Protein AF-U3TFG9-F1 (afdb_monomer)

pLDDT: mean 70.19, std 14.09, range [29.47, 88.44]

Solvent-accessible surface area (backbone atoms only — not comparable to full-atom values): 8708 Å² total; per-residue (Å²): 138,80,91,77,79,84,70,54,86,86,55,64,80,71,51,74,65,60,46,50,48,53,51,51,52,52,53,49,38,46,50,52,24,39,50,23,47,56,48,21,74,74,65,71,40,66,66,34,46,54,50,24,51,52,35,48,52,48,55,54,57,74,47,74,67,66,82,43,55,68,63,17,54,59,31,50,40,82,86,64,88,60,43,57,66,52,55,56,72,49,38,58,68,46,48,43,51,40,51,54,27,16,51,36,9,63,78,67,46,75,46,37,45,64,68,59,50,50,49,49,35,64,75,59,54,36,69,49,67,63,88,80,45,56,42,45,43,40,16,46,29,51,55,50,52,56,50,53,27,54,57,48,52,64,77,72,108

Foldseek 3Di:
DDPPPDPCPPPHDQPPVSVVVVLVVLLVLLLLLLVLLVVCVVVVDVVSLVSNLVSLVVNVVVLVPPVPPVLLVLQQDDADPPLSVLVVVCHSVNSSLQLSQLSCVSVVHHAGDQVSLQSSCVSRVGPDRLVPDRRNSSSSNSSVSVNSSSVVVVVVD

Nearest PDB structures (foldseek):
  6zmq-assembly1_A  TM=3.442E-01  e=4.142E+00  Thermus thermophilus HB27
  7jrq-assembly1_A  TM=2.427E-01  e=6.740E+00  Escherichia coli

Structure (mmCIF, N/CA/C/O backbone):
data_AF-U3TFG9-F1
#
_entry.id   AF-U3TFG9-F1
#
loop_
_atom_site.group_PDB
_atom_site.id
_atom_site.type_symbol
_atom_site.label_atom_id
_atom_site.label_alt_id
_atom_site.label_comp_id
_atom_site.label_asym_id
_atom_site.label_entity_id
_atom_site.label_seq_id
_atom_site.pdbx_PDB_ins_code
_atom_site.Cartn_x
_atom_site.Cartn_y
_atom_site.Cartn_z
_atom_site.occupancy
_atom_site.B_iso_or_equiv
_atom_site.auth_seq_id
_atom_site.auth_comp_id
_atom_site.auth_asym_id
_atom_site.auth_atom_id
_atom_site.pdbx_PDB_model_num
ATOM 1 N N . MET A 1 1 ? 19.044 2.522 -31.956 1.00 33.03 1 MET A N 1
ATOM 2 C CA . MET A 1 1 ? 18.349 3.691 -31.377 1.00 33.03 1 MET A CA 1
ATOM 3 C C . MET A 1 1 ? 18.163 3.399 -29.900 1.00 33.03 1 MET 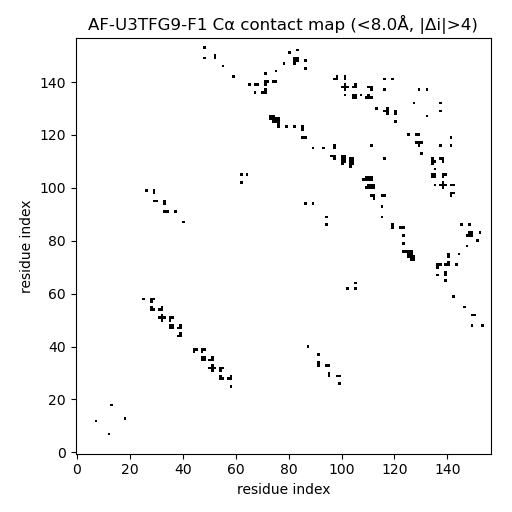A C 1
ATOM 5 O O . MET A 1 1 ? 17.340 2.559 -29.570 1.00 33.03 1 MET A O 1
ATOM 9 N N . SER A 1 2 ? 19.028 3.956 -29.050 1.00 33.81 2 SER A N 1
ATOM 10 C CA . SER A 1 2 ? 19.062 3.699 -27.607 1.00 33.81 2 SER A CA 1
ATOM 11 C C . SER A 1 2 ? 18.073 4.605 -26.874 1.00 33.81 2 SER A C 1
ATOM 13 O O . SER A 1 2 ? 17.983 5.806 -27.123 1.00 33.81 2 SER A O 1
ATOM 15 N N . PHE A 1 3 ? 17.308 3.982 -25.988 1.00 29.47 3 PHE A N 1
ATOM 16 C CA . PHE A 1 3 ? 16.157 4.511 -25.259 1.00 29.47 3 PHE A CA 1
ATOM 17 C C . PHE A 1 3 ? 16.573 5.334 -24.020 1.00 29.47 3 PHE A C 1
ATOM 19 O O . PHE A 1 3 ? 15.906 5.297 -22.996 1.00 29.47 3 PHE A O 1
ATOM 26 N N . GLU A 1 4 ? 17.688 6.066 -24.090 1.00 34.72 4 GLU A N 1
ATOM 27 C CA . GLU A 1 4 ? 18.181 6.912 -22.985 1.00 34.72 4 GLU A CA 1
ATOM 28 C C . GLU A 1 4 ? 17.577 8.328 -23.004 1.00 34.72 4 GLU A C 1
ATOM 30 O O . GLU A 1 4 ? 17.859 9.145 -22.138 1.00 34.72 4 GLU A O 1
ATOM 35 N N . ARG A 1 5 ? 16.735 8.664 -23.990 1.00 34.47 5 ARG A N 1
ATOM 36 C CA . ARG A 1 5 ? 16.532 10.068 -24.383 1.00 34.47 5 ARG A CA 1
ATOM 37 C C . ARG A 1 5 ? 15.180 10.705 -24.055 1.00 34.47 5 ARG A C 1
ATOM 39 O O . ARG A 1 5 ? 14.829 11.689 -24.700 1.00 34.47 5 ARG A O 1
ATOM 46 N N . THR A 1 6 ? 14.394 10.198 -23.105 1.00 40.00 6 THR A N 1
ATOM 47 C CA . THR A 1 6 ? 13.043 10.773 -22.873 1.00 40.00 6 THR A CA 1
ATOM 48 C C . THR A 1 6 ? 12.689 11.069 -21.414 1.00 40.00 6 THR A C 1
ATOM 50 O O . THR A 1 6 ? 11.548 11.412 -21.128 1.00 40.00 6 THR A O 1
ATOM 53 N N . VAL A 1 7 ? 13.658 11.031 -20.493 1.00 33.75 7 VAL A N 1
ATOM 54 C CA . VAL A 1 7 ? 13.478 11.548 -19.114 1.00 33.75 7 VAL A CA 1
ATOM 55 C C . VAL A 1 7 ? 14.514 12.626 -18.743 1.00 33.75 7 VAL A C 1
ATOM 57 O O . VAL A 1 7 ? 14.359 13.300 -17.738 1.00 33.75 7 VAL A O 1
ATOM 60 N N . ASP A 1 8 ? 15.494 12.904 -19.608 1.00 35.62 8 ASP A N 1
ATOM 61 C CA . ASP A 1 8 ? 16.559 13.896 -19.361 1.00 35.62 8 ASP A CA 1
ATOM 62 C C . ASP A 1 8 ? 16.168 15.368 -19.619 1.00 35.62 8 ASP A C 1
ATOM 64 O O . ASP A 1 8 ? 16.974 16.274 -19.417 1.00 35.62 8 ASP A O 1
ATOM 68 N N . SER A 1 9 ? 14.963 15.660 -20.126 1.00 38.56 9 SER A N 1
ATOM 69 C CA . SER A 1 9 ? 14.700 16.964 -20.764 1.00 38.56 9 SER A CA 1
ATOM 70 C C . SER A 1 9 ? 13.930 17.998 -19.935 1.00 38.56 9 SER A C 1
ATOM 72 O O . SER A 1 9 ? 13.493 18.996 -20.509 1.00 38.56 9 SER A O 1
ATOM 74 N N . ARG A 1 10 ? 13.715 17.808 -18.625 1.00 42.34 10 ARG A N 1
ATOM 75 C CA . ARG A 1 10 ? 13.116 18.868 -17.772 1.00 42.34 10 ARG A CA 1
ATOM 76 C C . ARG A 1 10 ? 13.788 19.070 -16.420 1.00 42.34 10 ARG A C 1
ATOM 78 O O . ARG A 1 10 ? 13.756 20.178 -15.900 1.00 42.34 10 ARG A O 1
ATOM 85 N N . VAL A 1 11 ? 14.444 18.043 -15.906 1.00 42.12 11 VAL A N 1
ATOM 86 C CA . VAL A 1 11 ? 15.326 18.078 -14.742 1.00 42.12 11 VAL A CA 1
ATOM 87 C C . VAL A 1 11 ? 16.464 17.155 -15.161 1.00 42.12 11 VAL A C 1
ATOM 89 O O . VAL A 1 11 ? 16.175 16.050 -15.610 1.00 42.12 11 VAL A O 1
ATOM 92 N N . GLY A 1 12 ? 17.716 17.617 -15.175 1.00 40.44 12 GLY A N 1
ATOM 93 C CA . GLY A 1 12 ? 18.841 16.760 -15.578 1.00 40.44 12 GLY A CA 1
ATOM 94 C C . GLY A 1 12 ? 18.892 15.468 -14.747 1.00 40.44 12 GLY A C 1
ATOM 95 O O . GLY A 1 12 ? 18.188 15.378 -13.738 1.00 40.44 12 GLY A O 1
ATOM 96 N N . PRO A 1 13 ? 19.713 14.474 -15.127 1.00 49.16 13 PRO A N 1
ATOM 97 C CA . PRO A 1 13 ? 19.817 13.239 -14.363 1.00 49.16 13 PRO A CA 1
ATOM 98 C C . PRO A 1 13 ? 20.175 13.602 -12.922 1.00 49.16 13 PRO A C 1
ATOM 100 O O . PRO A 1 13 ? 21.250 14.146 -12.669 1.00 49.16 13 PRO A O 1
ATOM 103 N N . LEU A 1 14 ? 19.236 13.363 -11.999 1.00 55.28 14 LEU A N 1
ATOM 104 C CA . LEU A 1 14 ? 19.457 13.579 -10.574 1.00 55.28 14 LEU A CA 1
ATOM 105 C C . LEU A 1 14 ? 20.719 12.807 -10.211 1.00 55.28 14 LEU A C 1
ATOM 107 O O . LEU A 1 14 ? 20.793 11.594 -10.462 1.00 55.28 14 LEU A O 1
ATOM 111 N N . ASP A 1 15 ? 21.717 13.519 -9.692 1.00 63.56 15 ASP A N 1
ATOM 112 C CA . ASP A 1 15 ? 22.952 12.883 -9.271 1.00 63.56 15 ASP A CA 1
ATOM 113 C C . ASP A 1 15 ? 22.654 11.834 -8.189 1.00 63.56 15 ASP A C 1
ATOM 115 O O . ASP A 1 15 ? 21.622 11.858 -7.509 1.00 63.56 15 ASP A O 1
ATOM 119 N N . SER A 1 16 ? 23.544 10.853 -8.064 1.00 57.75 16 SER A N 1
ATOM 120 C CA . SER A 1 16 ? 23.336 9.722 -7.159 1.00 57.75 16 SER A CA 1
ATOM 121 C C . SER A 1 16 ? 23.136 10.153 -5.702 1.00 57.75 16 SER A C 1
ATOM 123 O O . SER A 1 16 ? 22.495 9.427 -4.950 1.00 57.75 16 SER A O 1
ATOM 125 N N . ALA A 1 17 ? 23.657 11.320 -5.302 1.00 64.69 17 ALA A N 1
ATOM 126 C CA . ALA A 1 17 ? 23.500 11.849 -3.952 1.00 64.69 17 ALA A CA 1
ATOM 127 C C . ALA A 1 17 ? 22.088 12.405 -3.732 1.00 64.69 17 ALA A C 1
ATOM 129 O O . ALA A 1 17 ? 21.441 12.060 -2.751 1.00 64.69 17 ALA A O 1
ATOM 130 N N . THR A 1 18 ? 21.577 13.185 -4.681 1.00 64.12 18 THR A N 1
ATOM 131 C CA . THR A 1 18 ? 20.212 13.717 -4.668 1.00 64.12 18 THR A CA 1
ATOM 132 C C . THR A 1 18 ? 19.196 12.581 -4.701 1.00 64.12 18 THR A C 1
ATOM 134 O O . THR A 1 18 ? 18.228 12.596 -3.951 1.00 64.12 18 THR A O 1
ATOM 137 N N . ARG A 1 19 ? 19.453 11.538 -5.500 1.00 61.34 19 ARG A N 1
ATOM 138 C CA . ARG A 1 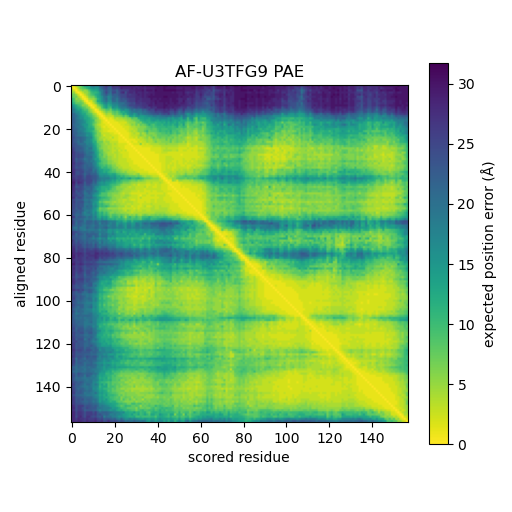19 ? 18.605 10.340 -5.532 1.00 61.34 19 ARG A CA 1
ATOM 139 C C . ARG A 1 19 ? 18.623 9.571 -4.213 1.00 61.34 19 ARG A C 1
ATOM 141 O O . ARG A 1 19 ? 17.575 9.136 -3.763 1.00 61.34 19 ARG A O 1
ATOM 148 N N . ALA A 1 20 ? 19.790 9.422 -3.588 1.00 60.81 20 ALA A N 1
ATOM 149 C CA . ALA A 1 20 ? 19.900 8.749 -2.296 1.00 60.81 20 ALA A CA 1
ATOM 150 C C . ALA A 1 20 ? 19.175 9.514 -1.179 1.00 60.81 20 ALA A C 1
ATOM 152 O O . ALA A 1 20 ? 18.561 8.886 -0.322 1.00 60.81 20 ALA A O 1
ATOM 153 N N . VAL A 1 21 ? 19.220 10.850 -1.204 1.00 69.06 21 VAL A N 1
ATOM 154 C CA . VAL A 1 21 ? 18.468 11.695 -0.265 1.00 69.06 21 VAL A CA 1
ATOM 155 C C . VAL A 1 21 ? 16.966 11.528 -0.487 1.00 69.06 21 VAL A C 1
ATOM 157 O O . VAL A 1 21 ? 16.268 11.179 0.454 1.00 69.06 21 VAL A O 1
ATOM 160 N N . LEU A 1 22 ? 16.489 11.651 -1.729 1.00 63.59 22 LEU A N 1
ATOM 161 C CA . LEU A 1 22 ? 15.070 11.462 -2.056 1.00 63.59 22 LEU A CA 1
ATOM 162 C C . LEU A 1 22 ? 14.567 10.061 -1.677 1.00 63.59 22 LEU A C 1
ATOM 164 O O . LEU A 1 22 ? 13.495 9.923 -1.102 1.00 63.59 22 LEU A O 1
ATOM 168 N N . PHE A 1 23 ? 15.367 9.024 -1.927 1.00 66.00 23 PHE A N 1
ATOM 169 C CA . PHE A 1 23 ? 15.028 7.655 -1.543 1.00 66.00 23 PHE A CA 1
ATOM 170 C C . PHE A 1 23 ? 15.006 7.467 -0.018 1.00 66.00 23 PHE A C 1
ATOM 172 O O . PHE A 1 23 ? 14.128 6.797 0.519 1.00 66.00 23 PHE A O 1
ATOM 179 N N . SER A 1 24 ? 15.945 8.085 0.703 1.00 71.25 24 SER A N 1
ATOM 180 C CA . SER A 1 24 ? 15.959 8.085 2.170 1.00 71.25 24 SER A CA 1
ATOM 181 C C . SER A 1 24 ? 14.737 8.800 2.753 1.00 71.25 24 SER A C 1
ATOM 183 O O . SER A 1 24 ? 14.167 8.336 3.744 1.00 71.25 24 SER A O 1
ATOM 185 N N . ASP A 1 25 ? 14.327 9.909 2.144 1.00 75.12 25 ASP A N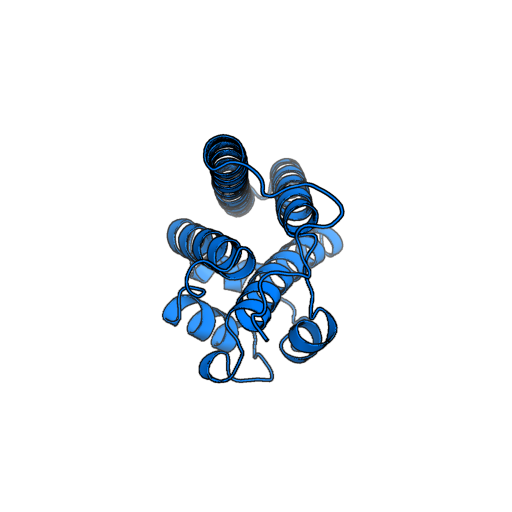 1
ATOM 186 C CA . ASP A 1 25 ? 13.142 10.664 2.548 1.00 75.12 25 ASP A CA 1
ATOM 187 C C . ASP A 1 25 ? 11.867 9.846 2.275 1.00 75.12 25 ASP A C 1
ATOM 189 O O . ASP A 1 25 ? 11.026 9.703 3.162 1.00 75.12 25 ASP A O 1
ATOM 193 N N . LEU A 1 26 ? 11.777 9.182 1.116 1.00 71.06 26 LEU A N 1
ATOM 194 C CA . LEU A 1 26 ? 10.681 8.266 0.776 1.00 71.06 26 LEU A CA 1
ATOM 195 C C . LEU A 1 26 ? 10.571 7.087 1.751 1.00 71.06 26 LEU A C 1
ATOM 197 O O . LEU A 1 26 ? 9.477 6.772 2.218 1.00 71.06 26 LEU A O 1
ATOM 201 N N . LEU A 1 27 ? 11.691 6.445 2.098 1.00 75.50 27 LEU A N 1
ATOM 202 C CA . LEU A 1 27 ? 11.699 5.366 3.091 1.00 75.50 27 LEU A CA 1
ATOM 203 C C . LEU A 1 27 ? 11.286 5.860 4.481 1.00 75.50 27 LEU A C 1
ATOM 205 O O . LEU A 1 27 ? 10.605 5.139 5.210 1.00 75.50 27 LEU A O 1
ATOM 209 N N . SER A 1 28 ? 11.652 7.093 4.832 1.00 80.00 28 SER A N 1
ATOM 210 C CA . SER A 1 28 ? 11.212 7.714 6.082 1.00 80.00 28 SER A CA 1
ATOM 211 C C . SER A 1 28 ? 9.695 7.924 6.087 1.00 80.00 28 SER A C 1
ATOM 213 O O . SER A 1 28 ? 9.044 7.589 7.075 1.00 80.00 28 SER A O 1
ATOM 215 N N . SER A 1 29 ? 9.107 8.373 4.975 1.00 80.62 29 SER A N 1
ATOM 216 C CA . SER A 1 29 ? 7.648 8.474 4.831 1.00 80.62 29 SER A CA 1
ATOM 217 C C . SER A 1 29 ? 6.944 7.117 4.876 1.00 80.62 29 SER A C 1
ATOM 219 O O . SER A 1 29 ? 5.885 7.009 5.490 1.00 80.62 29 SER A O 1
ATOM 221 N N . VAL A 1 30 ? 7.533 6.051 4.318 1.00 83.56 30 VAL A N 1
ATOM 222 C CA . VAL A 1 30 ? 7.006 4.680 4.486 1.00 83.56 30 VAL A CA 1
ATOM 223 C C . VAL A 1 30 ? 6.971 4.286 5.962 1.00 83.56 30 VAL A C 1
ATOM 225 O O . VAL A 1 30 ? 5.967 3.747 6.429 1.00 83.56 30 VAL A O 1
ATOM 228 N N . ASP A 1 31 ? 8.034 4.570 6.711 1.00 82.56 31 ASP A N 1
ATOM 229 C CA . ASP A 1 31 ? 8.112 4.229 8.132 1.00 82.56 31 ASP A CA 1
ATOM 230 C C . ASP A 1 31 ? 7.093 5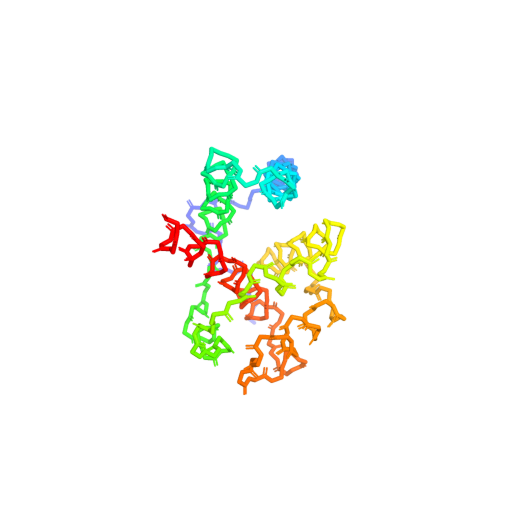.016 8.968 1.00 82.56 31 ASP A C 1
ATOM 232 O O . ASP A 1 31 ? 6.410 4.434 9.817 1.00 82.56 31 ASP A O 1
ATOM 236 N N . ILE A 1 32 ? 6.937 6.317 8.700 1.00 82.75 32 ILE A N 1
ATOM 237 C CA . ILE A 1 32 ? 5.938 7.165 9.367 1.00 82.75 32 ILE A CA 1
ATOM 238 C C . ILE A 1 32 ? 4.526 6.693 9.019 1.00 82.75 32 ILE A C 1
ATOM 240 O O . ILE A 1 32 ? 3.680 6.589 9.915 1.00 82.75 32 ILE A O 1
ATOM 244 N N . PHE A 1 33 ? 4.275 6.354 7.753 1.00 83.81 33 PHE A N 1
ATOM 245 C CA . PHE A 1 33 ? 3.006 5.791 7.313 1.00 83.81 33 PHE A CA 1
ATOM 246 C C . PHE A 1 33 ? 2.689 4.510 8.084 1.00 83.81 33 PHE A C 1
ATOM 248 O O . PHE A 1 33 ? 1.706 4.468 8.819 1.00 83.81 33 PHE A O 1
ATOM 255 N N . VAL A 1 34 ? 3.548 3.491 8.001 1.00 83.12 34 VAL A N 1
ATOM 256 C CA . VAL A 1 34 ? 3.335 2.188 8.653 1.00 83.12 34 VAL A CA 1
ATOM 257 C C . VAL A 1 34 ? 3.131 2.342 10.161 1.00 83.12 34 VAL A C 1
ATOM 259 O O . VAL A 1 34 ? 2.230 1.714 10.725 1.00 83.12 34 VAL A O 1
ATOM 262 N N . ALA A 1 35 ? 3.915 3.199 10.820 1.00 82.62 35 ALA A N 1
ATOM 263 C CA . ALA A 1 35 ? 3.762 3.478 12.244 1.00 82.62 35 ALA A CA 1
ATOM 264 C C . ALA A 1 35 ? 2.403 4.119 12.567 1.00 82.62 35 ALA A C 1
ATOM 266 O O . ALA A 1 35 ? 1.729 3.690 13.504 1.00 82.62 35 ALA A O 1
ATOM 267 N N . SER A 1 36 ? 1.975 5.103 11.772 1.00 79.00 36 SER A N 1
ATOM 268 C CA . SER A 1 36 ? 0.701 5.810 11.955 1.00 79.00 36 SER A CA 1
ATOM 269 C C . SER A 1 36 ? -0.493 4.886 11.730 1.00 79.00 36 SER A C 1
ATOM 271 O O . SER A 1 36 ? -1.421 4.868 12.539 1.00 79.00 36 SER A O 1
ATOM 273 N N . VAL A 1 37 ? -0.429 4.040 10.697 1.00 75.75 37 VAL A N 1
ATOM 274 C CA . VAL A 1 37 ? -1.412 2.982 10.440 1.00 75.75 37 VAL A CA 1
ATOM 275 C C . VAL A 1 37 ? -1.505 2.049 11.635 1.00 75.75 37 VAL A C 1
ATOM 277 O O . VAL A 1 37 ? -2.573 1.915 12.224 1.00 75.75 37 VAL A O 1
ATOM 280 N N . THR A 1 38 ? -0.381 1.461 12.039 1.00 78.75 38 THR A N 1
ATOM 281 C CA . THR A 1 38 ? -0.328 0.489 13.138 1.00 78.75 38 THR A CA 1
ATOM 282 C C . THR A 1 38 ? -0.868 1.085 14.433 1.00 78.75 38 THR A C 1
ATOM 284 O O . THR A 1 38 ? -1.635 0.443 15.146 1.00 78.75 38 THR A O 1
ATOM 287 N N . ALA A 1 39 ? -0.510 2.333 14.731 1.00 77.94 39 ALA A N 1
ATOM 288 C CA . ALA A 1 39 ? -1.000 3.023 15.910 1.00 77.94 39 ALA A CA 1
ATOM 289 C C . ALA A 1 39 ? -2.512 3.299 15.815 1.00 77.94 39 ALA A C 1
ATOM 291 O O . ALA A 1 39 ? -3.230 3.001 16.768 1.00 77.94 39 ALA A O 1
ATOM 292 N N . SER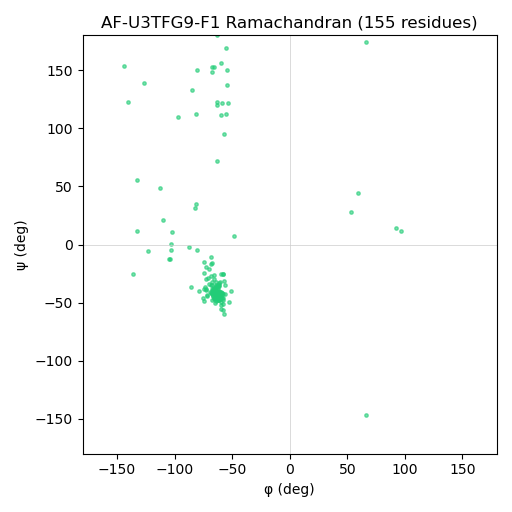 A 1 40 ? -3.013 3.768 14.664 1.00 73.56 40 SER A N 1
ATOM 293 C CA . SER A 1 40 ? -4.452 3.999 14.446 1.00 73.56 40 SER A CA 1
ATOM 294 C C . SER A 1 40 ? -5.284 2.713 14.538 1.00 73.56 40 SER A C 1
ATOM 296 O O . SER A 1 40 ? -6.369 2.738 15.111 1.00 73.56 40 SER A O 1
ATOM 298 N N . MET A 1 41 ? -4.751 1.570 14.088 1.00 69.31 41 MET A N 1
ATOM 299 C CA . MET A 1 41 ? -5.403 0.260 14.221 1.00 69.31 41 MET A CA 1
ATOM 300 C C . MET A 1 41 ? -5.627 -0.132 15.683 1.00 69.31 41 MET A C 1
ATOM 302 O O . MET A 1 41 ? -6.599 -0.811 16.008 1.00 69.31 41 MET A O 1
ATOM 306 N N . VAL A 1 42 ? -4.694 0.247 16.559 1.00 76.12 42 VAL A N 1
ATOM 307 C CA . VAL A 1 42 ? -4.713 -0.120 17.978 1.00 76.12 42 VAL A CA 1
ATOM 308 C C . VAL A 1 42 ? -5.553 0.860 18.795 1.00 76.12 42 VAL A C 1
ATOM 310 O O . VAL A 1 42 ? -6.207 0.444 19.751 1.00 76.12 42 VAL A O 1
ATOM 313 N N . SER A 1 43 ? -5.528 2.150 18.453 1.00 74.62 43 SER A N 1
ATOM 314 C CA . SER A 1 43 ? -6.158 3.209 19.250 1.00 74.62 43 SER A CA 1
ATOM 315 C C . SER A 1 43 ? -7.475 3.749 18.690 1.00 74.62 43 SER A C 1
ATOM 317 O O . SER A 1 43 ? -8.157 4.476 19.411 1.00 74.62 43 SER A O 1
ATOM 319 N N . SER A 1 44 ? -7.826 3.438 17.437 1.00 68.25 44 SER A N 1
ATOM 320 C CA . SER A 1 44 ? -8.918 4.084 16.687 1.00 68.25 44 SER A CA 1
ATOM 321 C C . SER A 1 44 ? -8.811 5.621 16.650 1.00 68.25 44 SER A C 1
ATOM 323 O O . SER A 1 44 ? -9.822 6.312 16.566 1.00 68.25 44 SER A O 1
ATOM 325 N N . ASP A 1 45 ? -7.596 6.178 16.743 1.00 73.31 45 ASP A N 1
ATOM 326 C CA . ASP A 1 45 ? -7.374 7.631 16.754 1.00 73.31 45 ASP A CA 1
ATOM 327 C C . ASP A 1 45 ? -7.379 8.213 15.329 1.00 73.31 45 ASP A C 1
ATOM 329 O O . ASP A 1 45 ? -6.457 7.996 14.535 1.00 73.31 45 ASP A O 1
ATOM 333 N N . GLU A 1 46 ? -8.401 9.013 15.028 1.00 69.69 46 GLU A N 1
ATOM 334 C CA . GLU A 1 46 ? -8.579 9.722 13.754 1.00 69.69 46 GLU A CA 1
ATOM 335 C C . GLU A 1 46 ? -7.412 10.663 13.408 1.00 69.69 46 GLU A C 1
ATOM 337 O O . GLU A 1 46 ? -7.141 10.921 12.233 1.00 69.69 46 GLU A O 1
ATOM 342 N N . ARG A 1 47 ? -6.662 11.166 14.400 1.00 77.12 47 ARG A N 1
ATOM 343 C CA . ARG A 1 47 ? -5.488 12.016 14.142 1.00 77.12 47 ARG A CA 1
ATOM 344 C C . ARG A 1 47 ? -4.357 11.219 13.513 1.00 77.12 47 ARG A C 1
ATOM 346 O O . ARG A 1 47 ? -3.702 11.710 12.599 1.00 77.12 47 ARG A O 1
ATOM 353 N N . LEU A 1 48 ? -4.140 9.993 13.984 1.00 75.50 48 LEU A N 1
ATOM 354 C CA . LEU A 1 48 ? -3.138 9.089 13.418 1.00 75.50 48 LEU A CA 1
ATOM 355 C C . LEU A 1 48 ? -3.541 8.632 12.016 1.00 75.50 48 LEU A C 1
ATOM 357 O O . LEU A 1 48 ? -2.685 8.527 11.140 1.00 75.50 48 LEU A O 1
ATOM 361 N N . LEU A 1 49 ? -4.843 8.460 11.778 1.00 70.62 49 LEU A N 1
ATOM 362 C CA . LEU A 1 49 ? -5.376 8.222 10.440 1.00 70.62 49 LEU A CA 1
ATOM 363 C C . LEU A 1 49 ? -5.089 9.407 9.500 1.00 70.62 49 LEU A C 1
ATOM 365 O O . LEU A 1 49 ? -4.612 9.202 8.388 1.00 70.62 49 LEU A O 1
ATOM 369 N N . SER A 1 50 ? -5.288 10.646 9.958 1.00 72.62 50 SER A N 1
ATOM 370 C CA . SER A 1 50 ? -4.962 11.850 9.179 1.00 72.62 50 SER A CA 1
ATOM 371 C C . SER A 1 50 ? -3.468 11.976 8.858 1.00 72.62 50 SER A C 1
ATOM 373 O O . SER A 1 50 ? -3.123 12.417 7.760 1.00 72.62 50 SER A O 1
ATOM 375 N N . VAL A 1 51 ? -2.579 11.597 9.783 1.00 80.56 51 VAL A N 1
ATOM 376 C CA . VAL A 1 51 ? -1.127 11.563 9.526 1.00 80.56 51 VAL A CA 1
ATOM 377 C C . VAL A 1 51 ? -0.805 10.499 8.478 1.00 80.56 51 VAL A C 1
ATOM 379 O O . VAL A 1 51 ? -0.113 10.797 7.509 1.00 80.56 51 VAL A O 1
ATOM 382 N N . ALA A 1 52 ? -1.370 9.293 8.608 1.00 75.88 52 ALA A N 1
ATOM 383 C CA . ALA A 1 52 ? -1.181 8.225 7.628 1.00 75.88 52 ALA A CA 1
ATOM 384 C C . ALA A 1 52 ? -1.646 8.643 6.221 1.00 75.88 52 ALA A C 1
ATOM 386 O O . ALA A 1 52 ? -0.951 8.389 5.243 1.00 75.88 52 ALA A O 1
ATOM 387 N N . LEU A 1 53 ? -2.781 9.334 6.099 1.00 71.12 53 LEU A N 1
ATOM 388 C CA . LEU A 1 53 ? -3.241 9.865 4.811 1.00 71.12 53 LEU A CA 1
ATOM 389 C C . LEU A 1 53 ? -2.274 10.886 4.221 1.00 71.12 53 LEU A C 1
ATOM 391 O O . LEU A 1 53 ? -1.999 10.829 3.032 1.00 71.12 53 LEU A O 1
ATOM 395 N N . THR A 1 54 ? -1.755 11.793 5.047 1.00 79.25 54 THR A N 1
ATOM 396 C CA . THR A 1 54 ? -0.835 12.840 4.585 1.00 79.25 54 THR A CA 1
ATOM 397 C C . THR A 1 54 ? 0.457 12.228 4.049 1.00 79.25 54 THR A C 1
ATOM 399 O O . THR A 1 54 ? 0.916 12.600 2.973 1.00 79.25 54 THR A O 1
ATOM 402 N N . GLU A 1 55 ? 1.014 11.239 4.753 1.00 82.12 55 GLU A N 1
ATOM 403 C CA . GLU A 1 55 ? 2.194 10.513 4.272 1.00 82.12 55 GLU A CA 1
ATOM 404 C C . GLU A 1 55 ? 1.890 9.709 3.010 1.00 82.12 55 GLU A C 1
ATOM 406 O O . GLU A 1 55 ? 2.704 9.654 2.096 1.00 82.12 55 GLU A O 1
ATOM 411 N N . LEU A 1 56 ? 0.704 9.111 2.911 1.00 75.38 56 LEU A N 1
ATOM 412 C CA . LEU A 1 56 ? 0.303 8.369 1.721 1.00 75.38 56 LEU A CA 1
ATOM 413 C C . LEU A 1 56 ? 0.114 9.281 0.508 1.00 75.38 56 LEU A C 1
ATOM 415 O O . LEU A 1 56 ? 0.546 8.938 -0.587 1.00 75.38 56 LEU A O 1
ATOM 419 N N . GLU A 1 57 ? -0.493 10.451 0.693 1.00 72.88 57 GLU A N 1
ATOM 420 C CA . GLU A 1 57 ? -0.590 11.490 -0.331 1.00 72.88 57 GLU A CA 1
ATOM 421 C C . GLU A 1 57 ? 0.794 11.979 -0.756 1.00 72.88 57 GLU A C 1
ATOM 423 O O . GLU A 1 57 ? 1.035 12.142 -1.951 1.00 72.88 57 GLU A O 1
ATOM 428 N N . TYR A 1 58 ? 1.718 12.151 0.193 1.00 78.00 58 TYR A N 1
ATOM 429 C CA . TYR A 1 58 ? 3.107 12.490 -0.097 1.00 78.00 58 TYR A CA 1
ATOM 430 C C . TYR A 1 58 ? 3.804 11.388 -0.912 1.00 78.00 58 TYR A C 1
ATOM 432 O O . TYR A 1 58 ? 4.374 11.675 -1.963 1.00 78.00 58 TYR A O 1
ATOM 440 N N . LEU A 1 59 ? 3.669 10.118 -0.515 1.00 74.12 59 LEU A N 1
ATOM 441 C CA . LEU A 1 59 ? 4.201 8.965 -1.254 1.00 74.12 59 LEU A CA 1
ATOM 442 C C . LEU A 1 59 ? 3.615 8.874 -2.675 1.00 74.12 59 LEU A C 1
ATOM 444 O O . LEU A 1 59 ? 4.340 8.611 -3.635 1.00 74.12 59 LEU A O 1
ATOM 448 N N . LEU A 1 60 ? 2.314 9.123 -2.845 1.00 70.56 60 LEU A N 1
ATOM 449 C CA . LEU A 1 60 ? 1.653 9.150 -4.157 1.00 70.56 60 LEU A CA 1
ATOM 450 C C . LEU A 1 60 ? 2.068 10.365 -5.005 1.00 70.56 60 LEU A C 1
ATOM 452 O O . LEU A 1 60 ? 2.155 10.269 -6.230 1.00 70.56 60 LEU A O 1
ATOM 456 N N . GLY A 1 61 ? 2.317 11.507 -4.363 1.00 69.19 61 GLY A N 1
ATOM 457 C CA . GLY A 1 61 ? 2.739 12.756 -4.992 1.00 69.19 61 GLY A CA 1
ATOM 458 C C . GLY A 1 61 ? 4.200 12.748 -5.440 1.00 69.19 61 GLY A C 1
ATOM 459 O O . GLY A 1 61 ? 4.508 13.235 -6.522 1.00 69.19 61 GLY A O 1
ATOM 460 N N . GLU A 1 62 ? 5.106 12.146 -4.675 1.00 67.38 62 GLU A N 1
ATOM 461 C CA . GLU A 1 62 ? 6.497 11.944 -5.105 1.00 67.38 62 GLU A CA 1
ATOM 462 C C . GLU A 1 62 ? 6.592 10.848 -6.177 1.00 67.38 62 GLU A C 1
ATOM 464 O O . GLU A 1 62 ? 7.388 10.932 -7.114 1.00 67.38 62 GLU A O 1
ATOM 469 N N . THR A 1 63 ? 5.680 9.872 -6.151 1.00 64.88 63 THR A N 1
ATOM 470 C CA . THR A 1 63 ? 5.536 8.876 -7.222 1.00 64.88 63 THR A CA 1
ATOM 471 C C . THR A 1 63 ? 4.707 9.381 -8.411 1.00 64.88 63 THR A C 1
ATOM 473 O O . THR A 1 63 ? 4.105 8.563 -9.106 1.00 64.88 63 THR A O 1
ATOM 476 N N . VAL A 1 64 ? 4.745 10.698 -8.718 1.00 51.22 64 VAL A N 1
ATOM 477 C CA . VAL A 1 64 ? 4.065 11.477 -9.805 1.00 51.22 64 VAL A CA 1
ATOM 478 C C . VAL A 1 64 ? 4.163 10.891 -11.236 1.00 51.22 64 VAL A C 1
ATOM 480 O O . VAL A 1 64 ? 3.721 11.450 -12.242 1.00 51.22 64 VAL A O 1
ATOM 483 N N . HIS A 1 65 ? 4.696 9.690 -11.358 1.00 52.94 65 HIS A N 1
ATOM 484 C CA . HIS A 1 65 ? 4.682 8.811 -12.504 1.00 52.94 65 HIS A CA 1
ATOM 485 C C . HIS A 1 65 ? 3.849 7.541 -12.268 1.00 52.94 65 HIS A C 1
ATOM 487 O O . HIS A 1 65 ? 4.294 6.462 -12.665 1.00 52.94 65 HIS A O 1
ATOM 493 N N . LEU A 1 66 ? 2.612 7.646 -11.761 1.00 52.78 66 LEU A N 1
ATOM 494 C CA . LEU A 1 66 ? 1.573 6.655 -12.085 1.00 52.78 66 LEU A CA 1
ATOM 495 C C . LEU A 1 66 ? 1.309 6.742 -13.605 1.00 52.78 66 LEU A C 1
ATOM 497 O O . LEU A 1 66 ? 0.337 7.322 -14.079 1.00 52.78 66 LEU A O 1
ATOM 501 N N . ARG A 1 67 ? 2.263 6.259 -14.408 1.00 52.16 67 ARG A N 1
ATOM 502 C CA . ARG A 1 67 ? 2.263 6.354 -15.875 1.00 52.16 67 ARG A CA 1
ATOM 503 C C . ARG A 1 67 ? 1.165 5.505 -16.499 1.00 52.16 67 ARG A C 1
ATOM 505 O O . ARG A 1 67 ? 0.839 5.735 -17.657 1.00 52.16 67 ARG A O 1
ATOM 512 N N . ASP A 1 68 ? 0.606 4.569 -15.737 1.00 62.28 68 ASP A N 1
ATOM 513 C CA . ASP A 1 68 ? -0.484 3.707 -16.167 1.00 62.28 68 ASP A CA 1
ATOM 514 C C . ASP A 1 68 ? -1.602 3.631 -15.117 1.00 62.28 68 ASP A C 1
ATOM 516 O O . ASP A 1 68 ? -1.984 2.559 -14.654 1.00 62.28 68 ASP A O 1
ATOM 520 N N . ILE A 1 69 ? -2.138 4.795 -14.723 1.00 58.91 69 ILE A N 1
ATOM 521 C CA . ILE A 1 69 ? -3.331 4.867 -13.860 1.00 58.91 69 ILE A CA 1
ATOM 522 C C . ILE A 1 69 ? -4.455 4.001 -14.438 1.00 58.91 69 ILE A C 1
ATOM 524 O O . ILE A 1 69 ? -5.135 3.311 -13.690 1.00 58.91 69 ILE A O 1
ATOM 528 N N . GLU A 1 70 ? -4.650 3.999 -15.757 1.00 57.22 70 GLU A N 1
ATOM 529 C CA . GLU A 1 70 ? -5.710 3.212 -16.387 1.00 57.22 70 GLU A CA 1
ATOM 530 C C . GLU A 1 70 ? -5.474 1.701 -16.238 1.00 57.22 70 GLU A C 1
ATOM 532 O O . GLU A 1 70 ? -6.389 0.979 -15.838 1.00 57.22 70 GLU A O 1
ATOM 537 N N . GLY A 1 71 ? -4.257 1.218 -16.501 1.00 58.81 71 GLY A N 1
ATOM 538 C CA . GLY A 1 71 ? -3.859 -0.166 -16.263 1.00 58.81 71 GLY A CA 1
ATOM 539 C C . GLY A 1 71 ? -4.027 -0.563 -14.803 1.00 58.81 71 GLY A C 1
ATOM 540 O O . GLY A 1 71 ? -4.653 -1.580 -14.520 1.00 58.81 71 GLY A O 1
ATOM 541 N N . SER A 1 72 ? -3.588 0.271 -13.861 1.00 63.19 72 SER A N 1
ATOM 542 C CA . SER A 1 72 ? -3.741 -0.004 -12.430 1.00 63.19 72 SER A CA 1
ATOM 543 C C . SER A 1 72 ? -5.194 0.029 -11.959 1.00 63.19 72 SER A C 1
ATOM 545 O O . SER A 1 72 ? -5.600 -0.832 -11.185 1.00 63.19 72 SER A O 1
ATOM 547 N N . LEU A 1 73 ? -6.026 0.940 -12.466 1.00 62.59 73 LEU A N 1
ATOM 548 C CA . LEU A 1 73 ? -7.464 0.956 -12.174 1.00 62.59 73 LEU A CA 1
ATOM 549 C C . LEU A 1 73 ? -8.190 -0.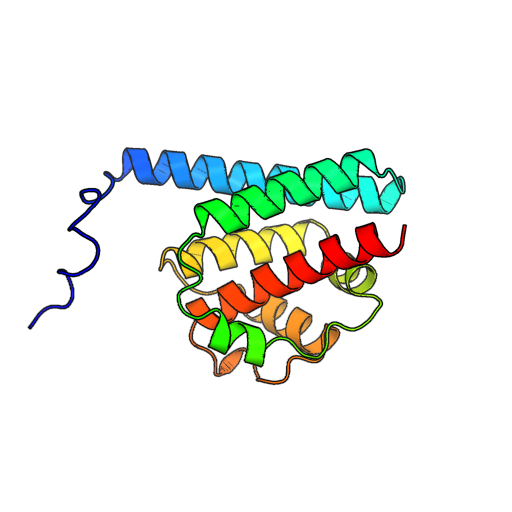274 -12.740 1.00 62.59 73 LEU A C 1
ATOM 551 O O . LEU A 1 73 ? -9.215 -0.671 -12.195 1.00 62.59 73 LEU A O 1
ATOM 555 N N . ARG A 1 74 ? -7.676 -0.905 -13.806 1.00 61.19 74 ARG A N 1
ATOM 556 C CA . ARG A 1 74 ? -8.198 -2.197 -14.292 1.00 61.19 74 ARG A CA 1
ATOM 557 C C . ARG A 1 74 ? -7.852 -3.353 -13.353 1.00 61.19 74 ARG A C 1
ATOM 559 O O . ARG A 1 74 ? -8.609 -4.323 -13.310 1.00 61.19 74 ARG A O 1
ATOM 566 N N . VAL A 1 75 ? -6.736 -3.254 -12.624 1.00 65.75 75 VAL A N 1
ATOM 567 C CA . VAL A 1 75 ? -6.316 -4.231 -11.605 1.00 65.75 75 VAL A CA 1
ATOM 568 C C . VAL A 1 75 ? -7.208 -4.134 -10.370 1.00 65.75 75 VAL A C 1
ATOM 570 O O . VAL A 1 75 ? -7.663 -5.162 -9.857 1.00 65.75 75 VAL A O 1
ATOM 573 N N . LEU A 1 76 ? -7.501 -2.904 -9.935 1.00 66.12 76 LEU A N 1
ATOM 574 C CA . LEU A 1 76 ? -8.409 -2.643 -8.823 1.00 66.12 76 LEU A CA 1
ATOM 575 C C . LEU A 1 76 ? -9.821 -3.142 -9.178 1.00 66.12 76 LEU A C 1
ATOM 577 O O . LEU A 1 76 ? -10.442 -2.719 -10.156 1.00 66.12 76 LEU A O 1
ATOM 581 N N . GLY A 1 77 ? -10.339 -4.079 -8.380 1.00 55.41 77 GLY A N 1
ATOM 582 C CA . GLY A 1 77 ? -11.758 -4.437 -8.401 1.00 55.41 77 GLY A CA 1
ATOM 583 C C . GLY A 1 77 ? -12.646 -3.256 -7.982 1.00 55.41 77 GLY A C 1
ATOM 584 O O . GLY A 1 77 ? -12.154 -2.181 -7.644 1.00 55.41 77 GLY A O 1
ATOM 585 N N . GLU A 1 78 ? -13.972 -3.437 -7.957 1.00 53.03 78 GLU A N 1
ATOM 586 C CA . GLU A 1 78 ? -14.827 -2.455 -7.270 1.00 53.03 78 GLU A CA 1
ATOM 587 C C . GLU A 1 78 ? -14.382 -2.398 -5.803 1.00 53.03 78 GLU A C 1
ATOM 589 O O . GLU A 1 78 ? -14.322 -3.441 -5.154 1.00 53.03 78 GLU A O 1
ATOM 594 N N . ALA A 1 79 ? -13.990 -1.219 -5.308 1.00 48.75 79 ALA A N 1
ATOM 595 C CA . ALA A 1 79 ? -13.374 -1.047 -3.994 1.00 48.75 79 ALA A CA 1
ATOM 596 C C . ALA A 1 79 ? -14.280 -1.601 -2.876 1.00 48.75 79 ALA A C 1
ATOM 598 O O . ALA A 1 79 ? -15.198 -0.931 -2.389 1.00 48.75 79 ALA A O 1
ATOM 599 N N . GLY A 1 80 ? -14.034 -2.854 -2.486 1.00 49.38 80 GLY A N 1
ATOM 600 C CA . GLY A 1 80 ? -14.835 -3.600 -1.522 1.00 49.38 80 GLY A CA 1
ATOM 601 C C . GLY A 1 80 ? -14.736 -3.016 -0.108 1.00 49.38 80 GLY A C 1
ATOM 602 O O . GLY A 1 80 ? -13.798 -2.285 0.204 1.00 49.38 80 GLY A O 1
ATOM 603 N N . PRO A 1 81 ? -15.751 -3.174 0.755 1.00 49.66 81 PRO A N 1
ATOM 604 C CA . PRO A 1 81 ? -15.632 -2.854 2.180 1.00 49.66 81 PRO A CA 1
ATOM 605 C C . PRO A 1 81 ? -14.656 -3.821 2.878 1.00 49.66 81 PRO A C 1
ATOM 607 O O . PRO A 1 81 ? -14.552 -4.972 2.468 1.00 49.66 81 PRO A O 1
ATOM 610 N N . GLY A 1 82 ? -13.948 -3.360 3.918 1.00 55.81 82 GLY A N 1
ATOM 611 C CA . GLY A 1 82 ? -13.032 -4.198 4.715 1.00 55.81 82 GLY A CA 1
ATOM 612 C C . GLY A 1 82 ? -11.546 -4.132 4.335 1.00 55.81 82 GLY A C 1
ATOM 613 O O . GLY A 1 82 ? -10.757 -4.933 4.828 1.00 55.81 82 GLY A O 1
ATOM 614 N N . ILE A 1 83 ? -11.133 -3.173 3.499 1.00 55.09 83 ILE A N 1
ATOM 615 C CA . ILE A 1 83 ? -9.737 -3.064 3.037 1.00 55.09 83 ILE A CA 1
ATOM 616 C C . ILE A 1 83 ? -8.751 -2.862 4.201 1.00 55.09 83 ILE A C 1
ATOM 618 O O . ILE A 1 83 ? -7.639 -3.379 4.181 1.00 55.09 83 ILE A O 1
ATOM 622 N N . TYR A 1 84 ? -9.169 -2.187 5.268 1.00 60.12 84 TYR A N 1
ATOM 623 C CA . TYR A 1 84 ? -8.335 -1.994 6.450 1.00 60.12 84 TYR A CA 1
ATOM 624 C C . TYR A 1 84 ? -8.047 -3.306 7.202 1.00 60.12 84 TYR A C 1
ATOM 626 O O . TYR A 1 84 ? -6.919 -3.555 7.611 1.00 60.12 84 TYR A O 1
ATOM 634 N N . GLN A 1 85 ? -9.031 -4.210 7.297 1.00 63.06 85 GLN A N 1
ATOM 635 C CA . GLN A 1 85 ? -8.855 -5.557 7.868 1.00 63.06 85 GLN A CA 1
ATOM 636 C C . GLN A 1 85 ? -7.961 -6.440 6.983 1.00 63.06 85 GLN A C 1
ATOM 638 O O . GLN A 1 85 ? -7.279 -7.340 7.469 1.00 63.06 85 GLN A O 1
ATOM 643 N N . ILE A 1 86 ? -7.941 -6.150 5.682 1.00 63.62 86 ILE A N 1
ATOM 644 C CA . ILE A 1 86 ? -7.086 -6.799 4.691 1.00 63.62 86 ILE A CA 1
ATOM 645 C C . ILE A 1 86 ? -5.638 -6.314 4.830 1.00 63.62 86 ILE A C 1
ATOM 647 O O . ILE A 1 86 ? -4.743 -7.144 4.962 1.00 63.62 86 ILE A O 1
ATOM 651 N N . LEU A 1 87 ? -5.388 -5.003 4.906 1.00 67.31 87 LEU A N 1
ATOM 652 C CA . LEU A 1 87 ? -4.043 -4.471 5.168 1.00 67.31 87 LEU A CA 1
ATOM 653 C C . LEU A 1 87 ? -3.526 -4.871 6.556 1.00 67.31 87 LEU A C 1
ATOM 655 O O . LEU A 1 87 ? -2.353 -5.206 6.699 1.00 67.31 87 LEU A O 1
ATOM 659 N N . ALA A 1 88 ? -4.410 -4.936 7.553 1.00 67.88 88 ALA A N 1
ATOM 660 C CA . ALA A 1 88 ? -4.100 -5.441 8.886 1.00 67.88 88 ALA A CA 1
ATOM 661 C C . ALA A 1 88 ? -3.528 -6.868 8.868 1.00 67.88 88 ALA A C 1
ATOM 663 O O . ALA A 1 88 ? -2.659 -7.186 9.678 1.00 67.88 88 ALA A O 1
ATOM 664 N N . SER A 1 89 ? -3.984 -7.721 7.941 1.00 75.19 89 SER A N 1
ATOM 665 C CA . SER A 1 89 ? -3.501 -9.104 7.824 1.00 75.19 89 SER A CA 1
ATOM 666 C C . SER A 1 89 ? -2.065 -9.226 7.304 1.00 75.19 89 SER A C 1
ATOM 668 O O . SER A 1 89 ? -1.412 -10.225 7.595 1.00 75.19 89 SER A O 1
ATOM 670 N N . LEU A 1 90 ? -1.547 -8.203 6.612 1.00 77.19 90 LEU A N 1
ATOM 671 C CA . LEU A 1 90 ? -0.134 -8.137 6.217 1.00 77.19 90 LEU A CA 1
ATOM 672 C C . LEU A 1 90 ? 0.778 -7.795 7.405 1.00 77.19 90 LEU A C 1
ATOM 674 O O . LEU A 1 90 ? 1.963 -8.127 7.401 1.00 77.19 90 LEU A O 1
ATOM 678 N N . GLY A 1 91 ? 0.226 -7.134 8.424 1.00 78.31 91 GLY A N 1
ATOM 679 C CA . GLY A 1 91 ? 0.981 -6.591 9.544 1.00 78.31 91 GLY A CA 1
ATOM 680 C C . GLY A 1 91 ? 1.923 -5.441 9.147 1.00 78.31 91 GLY A C 1
ATOM 681 O O . GLY A 1 91 ? 2.072 -5.123 7.964 1.00 78.31 91 GLY A O 1
ATOM 682 N N . PRO A 1 92 ? 2.576 -4.800 10.132 1.00 80.19 92 PRO A N 1
ATOM 683 C CA . PRO A 1 92 ? 3.410 -3.619 9.898 1.00 80.19 92 PRO A CA 1
ATOM 684 C C . PRO A 1 92 ? 4.606 -3.915 8.984 1.00 80.19 92 PRO A C 1
ATOM 686 O O . PRO A 1 92 ? 4.823 -3.218 7.997 1.00 80.19 92 PRO A O 1
ATOM 689 N N . GLU A 1 93 ? 5.337 -4.995 9.255 1.00 83.31 93 GLU A N 1
ATOM 690 C CA . GLU A 1 93 ? 6.488 -5.420 8.456 1.00 83.31 93 GLU A CA 1
ATOM 691 C C . GLU A 1 93 ? 6.099 -5.811 7.028 1.00 83.31 93 GLU A C 1
ATOM 693 O O . GLU A 1 93 ? 6.780 -5.407 6.088 1.00 83.31 93 GLU A O 1
ATOM 698 N N . GLY A 1 94 ? 4.988 -6.532 6.842 1.00 84.44 94 GLY A N 1
ATOM 699 C CA . GLY A 1 94 ? 4.494 -6.871 5.507 1.00 84.44 94 GLY A CA 1
ATOM 700 C C . GLY A 1 94 ? 4.102 -5.623 4.719 1.00 84.44 94 GLY A C 1
ATOM 701 O O . GLY A 1 94 ? 4.487 -5.478 3.560 1.00 84.44 94 GLY A O 1
ATOM 702 N N . LEU A 1 95 ? 3.412 -4.675 5.360 1.00 82.38 95 LEU A N 1
ATOM 703 C CA . LEU A 1 95 ? 3.055 -3.395 4.748 1.00 82.38 95 LEU A CA 1
ATOM 704 C C . LEU A 1 95 ? 4.300 -2.570 4.386 1.00 82.38 95 LEU A C 1
ATOM 706 O O . LEU A 1 95 ? 4.383 -2.042 3.279 1.00 82.38 95 LEU A O 1
ATOM 710 N N . ARG A 1 96 ? 5.298 -2.513 5.274 1.00 86.00 96 ARG A N 1
ATOM 711 C CA . ARG A 1 96 ? 6.576 -1.829 5.032 1.00 86.00 96 ARG A CA 1
ATOM 712 C C . ARG A 1 96 ? 7.312 -2.417 3.831 1.00 86.00 96 ARG A C 1
ATOM 714 O O . ARG A 1 96 ? 7.696 -1.677 2.929 1.00 86.00 96 ARG A O 1
ATOM 721 N N . THR A 1 97 ? 7.495 -3.738 3.800 1.00 87.62 97 THR A N 1
ATOM 722 C CA . THR A 1 97 ? 8.177 -4.433 2.698 1.00 87.62 97 THR A CA 1
ATOM 723 C C . THR A 1 97 ? 7.440 -4.241 1.373 1.00 87.62 97 THR A C 1
ATOM 725 O O . THR A 1 97 ? 8.068 -3.988 0.342 1.00 87.62 97 THR A O 1
ATOM 728 N N . LEU A 1 98 ? 6.108 -4.309 1.390 1.00 86.81 98 LEU A N 1
ATOM 729 C CA . LEU A 1 98 ? 5.275 -4.111 0.209 1.00 86.81 98 LEU A CA 1
ATOM 730 C C . LEU A 1 98 ? 5.393 -2.685 -0.353 1.00 86.81 98 LEU A C 1
ATOM 732 O O . LEU A 1 98 ? 5.571 -2.519 -1.560 1.00 86.81 98 LEU A O 1
ATOM 736 N N . LEU A 1 99 ? 5.327 -1.662 0.503 1.00 84.88 99 LEU A N 1
ATOM 737 C CA . LEU A 1 99 ? 5.438 -0.261 0.088 1.00 84.88 99 LEU A CA 1
ATOM 738 C C . LEU A 1 99 ? 6.837 0.069 -0.428 1.00 84.88 99 LEU A C 1
ATOM 740 O O . LEU A 1 99 ? 6.957 0.622 -1.518 1.00 84.88 99 LEU A O 1
ATOM 744 N N . ALA A 1 100 ? 7.884 -0.326 0.301 1.00 85.38 100 ALA A N 1
ATOM 745 C CA . ALA A 1 100 ? 9.267 -0.078 -0.101 1.00 85.38 100 ALA A CA 1
ATOM 746 C C . ALA A 1 100 ? 9.587 -0.723 -1.461 1.00 85.38 100 ALA A C 1
ATOM 748 O O . ALA A 1 100 ? 10.033 -0.036 -2.376 1.00 85.38 100 ALA A O 1
ATOM 749 N N . SER A 1 101 ? 9.261 -2.010 -1.640 1.00 86.69 101 SER A N 1
ATOM 750 C CA . SER A 1 101 ? 9.496 -2.711 -2.915 1.00 86.69 101 SER A CA 1
ATOM 751 C C . SER A 1 101 ? 8.652 -2.165 -4.076 1.00 86.69 101 SER A C 1
ATOM 753 O O . SER A 1 101 ? 9.081 -2.199 -5.229 1.00 86.69 101 SER A O 1
ATOM 755 N N . SER A 1 102 ? 7.459 -1.628 -3.797 1.00 86.00 102 SER A N 1
ATOM 756 C CA . SER A 1 102 ? 6.626 -0.979 -4.817 1.00 86.00 102 SER A CA 1
ATOM 757 C C . SER A 1 102 ? 7.188 0.380 -5.235 1.00 86.00 102 SER A C 1
ATOM 759 O O . SER A 1 102 ? 7.187 0.701 -6.422 1.00 86.00 102 SER A O 1
ATOM 761 N N . ILE A 1 103 ? 7.713 1.165 -4.293 1.00 82.06 103 ILE A N 1
ATOM 762 C CA . ILE A 1 103 ? 8.380 2.441 -4.587 1.00 82.06 103 ILE A CA 1
ATOM 763 C C . ILE A 1 103 ? 9.646 2.196 -5.412 1.00 82.06 103 ILE A C 1
ATOM 765 O O . ILE A 1 103 ? 9.806 2.809 -6.468 1.00 82.06 103 ILE A O 1
ATOM 769 N N . GLU A 1 104 ? 10.480 1.232 -5.011 1.00 82.75 104 GLU A N 1
ATOM 770 C CA . GLU A 1 104 ? 11.649 0.806 -5.791 1.00 82.75 104 GLU A CA 1
ATOM 771 C C . GLU A 1 104 ? 11.247 0.449 -7.232 1.00 82.75 104 GLU A C 1
ATOM 773 O O . GLU A 1 104 ? 11.813 0.973 -8.197 1.00 82.75 104 GLU A O 1
ATOM 778 N N . ALA A 1 105 ? 10.204 -0.369 -7.403 1.00 83.44 105 ALA A N 1
ATOM 779 C CA . ALA A 1 105 ? 9.738 -0.789 -8.721 1.00 83.44 105 ALA A CA 1
ATOM 780 C C . ALA A 1 105 ? 9.255 0.381 -9.601 1.00 83.44 105 ALA A C 1
ATOM 782 O O . ALA A 1 105 ? 9.477 0.373 -10.820 1.00 83.44 105 ALA A O 1
ATOM 783 N N . LEU A 1 106 ? 8.633 1.410 -9.014 1.00 78.38 106 LEU A N 1
ATOM 784 C CA . LEU A 1 106 ? 8.218 2.623 -9.733 1.00 78.38 106 LEU A CA 1
ATOM 785 C C . LEU A 1 106 ? 9.411 3.446 -10.213 1.00 78.38 106 LEU A C 1
ATOM 787 O O . LEU A 1 106 ? 9.425 3.900 -11.363 1.00 78.38 106 LEU A O 1
ATOM 791 N N . GLU A 1 107 ? 10.445 3.555 -9.385 1.00 76.06 107 GLU A N 1
ATOM 792 C CA . GLU A 1 107 ? 11.715 4.185 -9.750 1.00 76.06 107 GLU A CA 1
ATOM 793 C C . GLU A 1 107 ? 12.499 3.375 -10.802 1.00 76.06 107 GLU A C 1
ATOM 795 O O . GLU A 1 107 ? 13.420 3.883 -11.445 1.00 76.06 107 GLU A O 1
ATOM 800 N N . GLY A 1 108 ? 12.071 2.139 -11.079 1.00 74.00 108 GLY A N 1
ATOM 801 C CA . GLY A 1 108 ? 12.703 1.228 -12.032 1.00 74.00 108 GLY A CA 1
ATOM 802 C C . GLY A 1 108 ? 13.741 0.307 -11.397 1.00 74.00 108 GLY A C 1
ATOM 803 O O . GLY A 1 108 ? 14.513 -0.324 -12.121 1.00 74.00 108 GLY A O 1
ATOM 804 N N . TYR A 1 109 ? 13.752 0.222 -10.070 1.00 74.94 109 TYR A N 1
ATOM 805 C CA . TYR A 1 109 ? 14.571 -0.689 -9.293 1.00 74.94 109 TYR A CA 1
ATOM 806 C C . TYR A 1 109 ? 13.744 -1.925 -8.920 1.00 74.94 109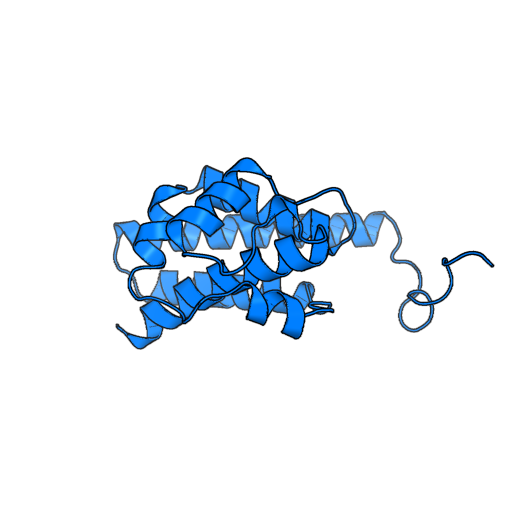 TYR A C 1
ATOM 808 O O . TYR A 1 109 ? 12.820 -1.868 -8.122 1.00 74.94 109 TYR A O 1
ATOM 816 N N . GLY A 1 110 ? 14.065 -3.070 -9.519 1.00 80.75 110 GLY A N 1
ATOM 817 C CA . GLY A 1 110 ? 13.450 -4.343 -9.140 1.00 80.75 110 GLY A CA 1
ATOM 818 C C . GLY A 1 110 ? 11.950 -4.449 -9.444 1.00 80.75 110 GLY A C 1
ATOM 819 O O . GLY A 1 110 ? 11.458 -3.962 -10.465 1.00 80.75 110 GLY A O 1
ATOM 820 N N . SER A 1 111 ? 11.248 -5.172 -8.576 1.00 82.88 111 SER A N 1
ATOM 821 C CA . SER A 1 111 ? 9.824 -5.476 -8.676 1.00 82.88 111 SER A CA 1
ATOM 822 C C . SER A 1 111 ? 9.201 -5.491 -7.282 1.00 82.88 111 SER A C 1
ATOM 824 O O . SER A 1 111 ? 9.905 -5.842 -6.331 1.00 82.88 111 SER A O 1
ATOM 826 N N . PRO A 1 112 ? 7.892 -5.216 -7.152 1.00 84.25 112 PRO A N 1
ATOM 827 C CA . PRO A 1 112 ? 7.199 -5.386 -5.881 1.00 84.25 112 PRO A CA 1
ATOM 828 C C . PRO A 1 112 ? 7.382 -6.807 -5.344 1.00 84.25 112 PRO A C 1
ATOM 830 O O . PRO A 1 112 ? 7.514 -7.746 -6.135 1.00 84.25 112 PRO A O 1
ATOM 833 N N . GLU A 1 113 ? 7.366 -6.969 -4.022 1.00 88.44 113 GLU A N 1
ATOM 834 C CA . GLU A 1 113 ? 7.523 -8.280 -3.389 1.00 88.44 113 GLU A CA 1
ATOM 835 C C . GLU A 1 113 ? 6.399 -9.236 -3.860 1.00 88.44 113 GLU A C 1
ATOM 837 O O . GLU A 1 113 ? 5.226 -9.013 -3.539 1.00 88.44 113 GLU A O 1
ATOM 842 N N . PRO A 1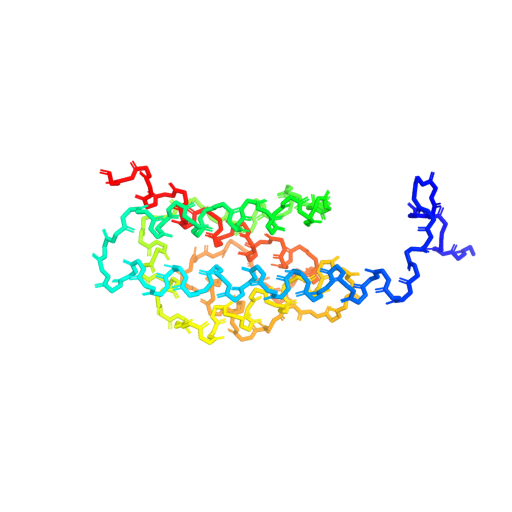 114 ? 6.710 -10.287 -4.648 1.00 85.12 114 PRO A N 1
ATOM 843 C CA . PRO A 1 114 ? 5.683 -11.040 -5.367 1.00 85.12 114 PRO A CA 1
ATOM 844 C C . PRO A 1 114 ? 4.694 -11.776 -4.462 1.00 85.12 114 PRO A C 1
ATOM 846 O O . PRO A 1 114 ? 3.529 -11.924 -4.830 1.00 85.12 114 PRO A O 1
ATOM 849 N N . SER A 1 115 ? 5.134 -12.248 -3.292 1.00 85.62 115 SER A N 1
ATOM 850 C CA . SER A 1 115 ? 4.273 -12.992 -2.370 1.00 85.62 115 SER A CA 1
ATOM 851 C C . SER A 1 115 ? 3.246 -12.087 -1.678 1.00 85.62 115 SER A C 1
ATOM 853 O O . SER A 1 115 ? 2.082 -12.463 -1.560 1.00 85.62 115 SER A O 1
ATOM 855 N N . LEU A 1 116 ? 3.637 -10.865 -1.320 1.00 84.56 116 LEU A N 1
ATOM 856 C CA . LEU A 1 116 ? 2.808 -9.831 -0.716 1.00 84.56 116 LEU A CA 1
ATOM 857 C C . LEU A 1 116 ? 1.858 -9.232 -1.750 1.00 84.56 116 LEU A C 1
ATOM 859 O O . LEU A 1 116 ? 0.703 -8.974 -1.424 1.00 84.56 116 LEU A O 1
ATOM 863 N N . VAL A 1 117 ? 2.292 -9.069 -3.005 1.00 86.12 117 VAL A N 1
ATOM 864 C CA . VAL A 1 117 ? 1.376 -8.674 -4.084 1.00 86.12 117 VAL A CA 1
ATOM 865 C C . VAL A 1 117 ? 0.348 -9.767 -4.368 1.00 86.12 117 VAL A C 1
ATOM 867 O O . VAL A 1 117 ? -0.833 -9.458 -4.502 1.00 86.12 117 VAL A O 1
ATOM 870 N N . ALA A 1 118 ? 0.754 -11.037 -4.436 1.00 85.12 118 ALA A N 1
ATOM 871 C CA . ALA A 1 118 ? -0.183 -12.146 -4.619 1.00 85.12 118 ALA A CA 1
ATOM 872 C C . ALA A 1 118 ? -1.183 -12.242 -3.456 1.00 85.12 118 ALA A C 1
ATOM 874 O O . ALA A 1 118 ? -2.375 -12.463 -3.675 1.00 85.12 118 ALA A O 1
ATOM 875 N N . GLU A 1 119 ? -0.713 -12.026 -2.228 1.00 82.56 119 GLU A N 1
ATOM 876 C CA . GLU A 1 119 ? -1.555 -11.996 -1.038 1.00 82.56 119 GLU A CA 1
ATOM 877 C C . GLU A 1 119 ? -2.541 -10.822 -1.071 1.00 82.56 119 GLU A C 1
ATOM 879 O O . GLU A 1 119 ? -3.740 -11.019 -0.868 1.00 82.56 119 GLU A O 1
ATOM 884 N N . LEU A 1 120 ? -2.081 -9.619 -1.426 1.00 80.88 120 LEU A N 1
ATOM 885 C CA . LEU A 1 120 ? -2.945 -8.455 -1.607 1.00 80.88 120 LEU A CA 1
ATOM 886 C C . LEU A 1 120 ? -3.981 -8.701 -2.713 1.00 80.88 120 LEU A C 1
ATOM 888 O O . LEU A 1 120 ? -5.167 -8.462 -2.504 1.00 80.88 120 LEU A O 1
ATOM 892 N N . ALA A 1 121 ? -3.570 -9.248 -3.858 1.00 82.44 121 ALA A N 1
ATOM 893 C CA . ALA A 1 121 ? -4.460 -9.581 -4.966 1.00 82.44 121 ALA A CA 1
ATOM 894 C C . ALA A 1 121 ? -5.536 -10.598 -4.561 1.00 82.44 121 ALA A C 1
ATOM 896 O O . ALA A 1 121 ? -6.707 -10.435 -4.916 1.00 82.44 121 ALA A O 1
ATOM 897 N N . ARG A 1 122 ? -5.160 -11.616 -3.775 1.00 81.31 122 ARG A N 1
ATOM 898 C CA . ARG A 1 122 ? -6.072 -12.625 -3.221 1.00 81.31 122 ARG A CA 1
ATOM 899 C C . ARG A 1 122 ? -7.076 -12.008 -2.256 1.00 81.31 122 ARG A C 1
ATOM 901 O O . ARG A 1 122 ? -8.269 -12.281 -2.366 1.00 81.31 122 ARG A O 1
ATOM 908 N N . LEU A 1 123 ? -6.602 -11.196 -1.315 1.00 76.94 123 LEU A N 1
ATOM 909 C CA . LEU A 1 123 ? -7.446 -10.566 -0.301 1.00 76.94 123 LEU A CA 1
ATOM 910 C C . LEU A 1 123 ? -8.399 -9.535 -0.910 1.00 76.94 123 LEU A C 1
ATOM 912 O O . LEU A 1 123 ? -9.517 -9.364 -0.432 1.00 76.94 123 LEU A O 1
ATOM 916 N N . HIS A 1 124 ? -7.964 -8.871 -1.978 1.00 74.75 124 HIS A N 1
ATOM 917 C CA . HIS A 1 124 ? -8.667 -7.742 -2.571 1.00 74.75 124 HIS A CA 1
ATOM 918 C C . HIS A 1 124 ? -9.433 -8.086 -3.857 1.00 74.75 124 HIS A C 1
ATOM 920 O O . HIS A 1 124 ? -10.064 -7.208 -4.453 1.00 74.75 124 HIS A O 1
ATOM 926 N N . GLY A 1 125 ? -9.379 -9.350 -4.289 1.00 76.25 125 GLY A N 1
ATOM 927 C CA . GLY A 1 125 ? -10.069 -9.840 -5.480 1.00 76.25 125 GLY A CA 1
ATOM 928 C C . GLY A 1 125 ? -9.649 -9.100 -6.747 1.00 76.25 125 GLY A C 1
ATOM 929 O O . GLY A 1 125 ? -10.510 -8.691 -7.529 1.00 76.25 125 GLY A O 1
ATOM 930 N N . TRP A 1 126 ? -8.343 -8.870 -6.923 1.00 82.38 126 TRP A N 1
ATOM 931 C CA . TRP A 1 126 ? -7.830 -8.199 -8.118 1.00 82.38 126 TRP A CA 1
ATOM 932 C C . TRP A 1 126 ? -8.312 -8.913 -9.383 1.00 82.38 126 TRP A C 1
ATOM 934 O O . TRP A 1 126 ? -8.331 -10.141 -9.467 1.00 82.38 126 TRP A O 1
ATOM 944 N N . ARG A 1 127 ? -8.724 -8.124 -10.381 1.00 77.69 127 ARG A N 1
ATOM 945 C CA . ARG A 1 127 ? -9.316 -8.647 -11.627 1.00 77.69 127 ARG A CA 1
ATOM 946 C C . ARG A 1 127 ? -8.287 -9.301 -12.545 1.00 77.69 127 ARG A C 1
ATOM 948 O O . ARG A 1 127 ? -8.656 -10.046 -13.449 1.00 77.69 127 ARG A O 1
ATOM 955 N N . VAL A 1 128 ? -7.016 -8.979 -12.334 1.00 79.31 128 VAL A N 1
ATOM 956 C CA . VAL A 1 128 ? -5.881 -9.440 -13.127 1.00 79.31 128 VAL A CA 1
ATOM 957 C C . VAL A 1 128 ? -4.858 -10.053 -12.183 1.00 79.31 128 VAL A C 1
ATOM 959 O O . VAL A 1 128 ? -4.610 -9.515 -11.104 1.00 79.31 128 VAL A O 1
ATOM 962 N N . ASP A 1 129 ? -4.272 -11.173 -12.601 1.00 81.38 129 ASP A N 1
ATOM 963 C CA . ASP A 1 129 ? -3.173 -11.809 -11.880 1.00 81.38 129 ASP A CA 1
ATOM 964 C C . ASP A 1 129 ? -1.958 -10.859 -11.846 1.00 81.38 129 ASP A C 1
ATOM 966 O O . ASP A 1 129 ? -1.476 -10.451 -12.907 1.00 81.38 129 ASP A O 1
ATOM 970 N N . PRO A 1 130 ? -1.439 -10.487 -10.664 1.00 77.75 130 PRO A N 1
ATOM 971 C CA . PRO A 1 130 ? -0.264 -9.629 -10.576 1.00 77.75 130 PRO A CA 1
ATOM 972 C C . PRO A 1 130 ? 0.980 -10.214 -11.254 1.00 77.75 130 PRO A C 1
ATOM 974 O O . PRO A 1 130 ? 1.834 -9.453 -11.703 1.00 77.75 130 PRO A O 1
ATOM 977 N N . GLY A 1 131 ? 1.077 -11.541 -11.388 1.00 79.50 131 GLY A N 1
ATOM 978 C CA . GLY A 1 131 ? 2.204 -12.206 -12.042 1.00 79.50 131 GLY A CA 1
ATOM 979 C C . GLY A 1 131 ? 2.308 -11.950 -13.549 1.00 79.50 131 GLY A C 1
ATOM 980 O O . GLY A 1 131 ? 3.364 -12.198 -14.130 1.00 79.50 131 GLY A O 1
ATOM 981 N N . VAL A 1 132 ? 1.243 -11.451 -14.190 1.00 82.1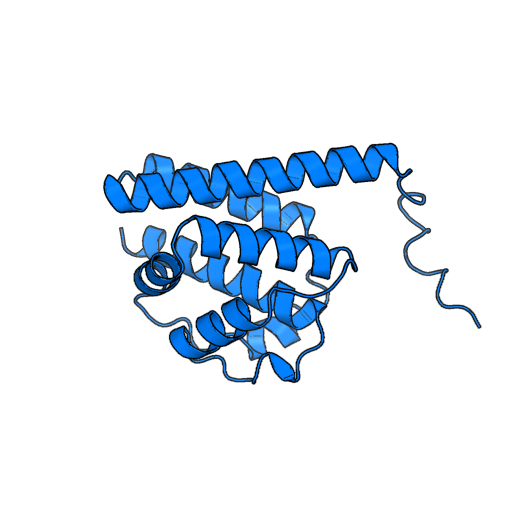9 132 VAL A N 1
ATOM 982 C CA . VAL A 1 132 ? 1.243 -11.105 -15.625 1.00 82.19 132 VAL A CA 1
ATOM 983 C C . VAL A 1 132 ? 1.349 -9.603 -15.891 1.00 82.19 132 VAL A C 1
ATOM 985 O O . VAL A 1 132 ? 1.422 -9.193 -17.051 1.00 82.19 132 VAL A O 1
ATOM 988 N N . LEU A 1 133 ? 1.340 -8.780 -14.840 1.00 80.19 133 LEU A N 1
ATOM 989 C CA . LEU A 1 133 ? 1.503 -7.335 -14.947 1.00 80.19 133 LEU A CA 1
ATOM 990 C C . LEU A 1 133 ? 2.981 -6.979 -15.092 1.00 80.19 133 LEU A C 1
ATOM 992 O O . LEU A 1 133 ? 3.860 -7.642 -14.539 1.00 80.19 133 LEU A O 1
ATOM 996 N N . ASP A 1 134 ? 3.271 -5.882 -15.787 1.00 85.19 134 ASP A N 1
ATOM 997 C CA . ASP A 1 134 ? 4.598 -5.294 -15.672 1.00 85.19 134 ASP A CA 1
ATOM 998 C C . ASP A 1 134 ? 4.819 -4.755 -14.247 1.00 85.19 134 ASP A C 1
ATOM 1000 O O . ASP A 1 134 ? 3.881 -4.370 -13.538 1.00 85.19 134 ASP A O 1
ATOM 1004 N N . HIS A 1 135 ? 6.082 -4.720 -13.820 1.00 83.81 135 HIS A N 1
ATOM 1005 C CA . HIS A 1 135 ? 6.448 -4.377 -12.446 1.00 83.81 135 HIS A CA 1
ATOM 1006 C C . HIS A 1 135 ? 5.941 -2.998 -12.004 1.00 83.81 135 HIS A C 1
ATOM 1008 O O . HIS A 1 135 ? 5.605 -2.824 -10.835 1.00 83.81 135 HIS A O 1
ATOM 1014 N N . ARG A 1 136 ? 5.825 -2.032 -12.925 1.00 80.25 136 ARG A N 1
ATOM 1015 C CA . ARG A 1 136 ? 5.361 -0.674 -12.611 1.00 80.25 136 ARG A CA 1
ATOM 1016 C C . ARG A 1 136 ? 3.849 -0.605 -12.476 1.00 80.25 136 ARG A C 1
ATOM 1018 O O . ARG A 1 136 ? 3.362 0.061 -11.565 1.00 80.25 136 ARG A O 1
ATOM 1025 N N . THR A 1 137 ? 3.111 -1.310 -13.328 1.00 80.38 137 THR A N 1
ATOM 1026 C CA . THR A 1 137 ? 1.653 -1.440 -13.208 1.00 80.38 137 THR A CA 1
ATOM 1027 C C . THR A 1 137 ? 1.276 -2.183 -11.935 1.00 80.38 137 THR A C 1
ATOM 1029 O O . THR A 1 137 ? 0.366 -1.750 -11.228 1.00 80.38 137 THR A O 1
ATOM 1032 N N . SER A 1 138 ? 2.013 -3.245 -11.594 1.00 83.12 138 SER A N 1
ATOM 1033 C CA . SER A 1 138 ? 1.839 -3.963 -10.329 1.00 83.12 138 SER A CA 1
ATOM 1034 C C . SER A 1 138 ? 2.113 -3.053 -9.128 1.00 83.12 138 SER A C 1
ATOM 1036 O O . SER A 1 138 ? 1.296 -2.997 -8.216 1.00 83.12 138 SER A O 1
ATOM 1038 N N . ALA A 1 139 ? 3.216 -2.300 -9.135 1.00 84.12 139 ALA A N 1
ATOM 1039 C CA . ALA A 1 139 ? 3.558 -1.367 -8.061 1.00 84.12 139 ALA A CA 1
ATOM 1040 C C . ALA A 1 139 ? 2.510 -0.256 -7.888 1.00 84.12 139 ALA A C 1
ATOM 1042 O O . ALA A 1 139 ? 2.070 0.042 -6.781 1.00 84.12 139 ALA A O 1
ATOM 1043 N N . SER A 1 140 ? 2.057 0.313 -9.004 1.00 79.31 140 SER A N 1
ATOM 1044 C CA . SER A 1 140 ? 1.002 1.326 -9.035 1.00 79.31 140 SER A CA 1
ATOM 1045 C C . SER A 1 140 ? -0.320 0.776 -8.483 1.00 79.31 140 SER A C 1
ATOM 1047 O O . SER A 1 140 ? -0.984 1.438 -7.688 1.00 79.31 140 SER A O 1
ATOM 1049 N N . ALA A 1 141 ? -0.689 -0.458 -8.842 1.00 80.50 141 ALA A N 1
ATOM 1050 C CA . ALA A 1 141 ? -1.882 -1.119 -8.320 1.00 80.50 141 ALA A CA 1
ATOM 1051 C C . ALA A 1 141 ? -1.789 -1.386 -6.810 1.00 80.50 141 ALA A C 1
ATOM 1053 O O . ALA A 1 141 ? -2.780 -1.198 -6.104 1.00 80.50 141 ALA A O 1
ATOM 1054 N N . VAL A 1 142 ? -0.611 -1.762 -6.299 1.00 84.56 142 VAL A N 1
ATOM 1055 C CA . VAL A 1 142 ? -0.363 -1.900 -4.855 1.00 84.56 142 VAL A CA 1
ATOM 1056 C C . VAL A 1 142 ? -0.598 -0.571 -4.142 1.00 84.56 142 VAL A C 1
ATOM 1058 O O . VAL A 1 142 ? -1.430 -0.514 -3.237 1.00 84.56 142 VAL A O 1
ATOM 1061 N N . LEU A 1 143 ? 0.083 0.501 -4.565 1.00 80.69 143 LEU A N 1
ATOM 1062 C CA . LEU A 1 143 ? -0.028 1.807 -3.909 1.00 80.69 143 LEU A CA 1
ATOM 1063 C C . LEU A 1 143 ? -1.462 2.339 -3.942 1.00 80.69 143 LEU A C 1
ATOM 1065 O O . LEU A 1 143 ? -1.962 2.818 -2.928 1.00 80.69 143 LEU A O 1
ATOM 1069 N N . LEU A 1 144 ? -2.157 2.199 -5.074 1.00 77.00 144 LEU A N 1
ATOM 1070 C CA . LEU A 1 144 ? -3.556 2.610 -5.191 1.00 77.00 144 LEU A CA 1
ATOM 1071 C C . LEU A 1 144 ? -4.500 1.751 -4.346 1.00 77.00 144 LEU A C 1
ATOM 1073 O O . LEU A 1 144 ? -5.472 2.276 -3.811 1.00 77.00 144 LEU A O 1
ATOM 1077 N N . THR A 1 145 ? -4.226 0.452 -4.198 1.00 79.62 145 THR A N 1
ATOM 1078 C CA . THR A 1 145 ? -5.002 -0.424 -3.306 1.00 79.62 145 THR A CA 1
ATOM 1079 C C . THR A 1 145 ? -4.860 0.035 -1.861 1.00 79.62 145 THR A C 1
ATOM 1081 O O . THR A 1 145 ? -5.859 0.176 -1.156 1.00 79.62 145 THR A O 1
ATOM 1084 N N . VAL A 1 146 ? -3.626 0.320 -1.434 1.00 79.25 146 VAL A N 1
ATOM 1085 C CA . VAL A 1 146 ? -3.354 0.864 -0.102 1.00 79.25 146 VAL A CA 1
ATOM 1086 C C . VAL A 1 146 ? -4.057 2.216 0.057 1.00 79.25 146 VAL A C 1
ATOM 1088 O O . VAL A 1 146 ? -4.800 2.400 1.011 1.00 79.25 146 VAL A O 1
ATOM 1091 N N . ALA A 1 147 ? -3.951 3.124 -0.913 1.00 74.94 147 ALA A N 1
ATOM 1092 C CA . ALA A 1 147 ? -4.630 4.423 -0.892 1.00 74.94 147 ALA A CA 1
ATOM 1093 C C . ALA A 1 147 ? -6.153 4.334 -0.776 1.00 74.94 147 ALA A C 1
ATOM 1095 O O . ALA A 1 147 ? -6.759 4.991 0.075 1.00 74.94 147 ALA A O 1
ATOM 1096 N N . ALA A 1 148 ? -6.773 3.481 -1.589 1.00 72.38 148 ALA A N 1
ATOM 1097 C CA . ALA A 1 148 ? -8.208 3.246 -1.547 1.00 72.38 148 ALA A CA 1
ATOM 1098 C C . ALA A 1 148 ? -8.657 2.691 -0.186 1.00 72.38 148 ALA A C 1
ATOM 1100 O O . ALA A 1 148 ? -9.751 3.024 0.273 1.00 72.38 148 ALA A O 1
ATOM 1101 N N . ALA A 1 149 ? -7.811 1.892 0.477 1.00 71.75 149 ALA A N 1
ATOM 1102 C CA . ALA A 1 149 ? -8.073 1.390 1.820 1.00 71.75 149 ALA A CA 1
ATOM 1103 C C . ALA A 1 149 ? -8.285 2.507 2.833 1.00 71.75 149 ALA A C 1
ATOM 1105 O O . ALA A 1 149 ? -9.272 2.512 3.567 1.00 71.75 149 ALA A O 1
ATOM 1106 N N . PHE A 1 150 ? -7.340 3.444 2.853 1.00 68.50 150 PHE A N 1
ATOM 1107 C CA . PHE A 1 150 ? -7.293 4.506 3.844 1.00 68.50 150 PHE A CA 1
ATOM 1108 C C . PHE A 1 150 ? -8.395 5.528 3.624 1.00 68.50 150 PHE A C 1
ATOM 1110 O O . PHE A 1 150 ? -9.096 5.884 4.568 1.00 68.50 150 PHE A O 1
ATOM 1117 N N . LEU A 1 151 ? -8.611 5.944 2.375 1.00 65.25 151 LEU A N 1
ATOM 1118 C CA . LEU A 1 151 ? -9.668 6.901 2.043 1.00 65.25 151 LEU A CA 1
ATOM 1119 C C . LEU A 1 151 ? -11.061 6.371 2.397 1.00 65.25 151 LEU A C 1
ATOM 1121 O O . LEU A 1 151 ? -11.925 7.135 2.827 1.00 65.25 151 LEU A O 1
ATOM 1125 N N . LYS A 1 152 ? -11.286 5.061 2.243 1.00 65.56 152 LYS A N 1
ATOM 1126 C CA . LYS A 1 152 ? -12.575 4.454 2.569 1.00 65.56 152 LYS A CA 1
ATOM 1127 C C . LYS A 1 152 ? -12.857 4.460 4.070 1.00 65.56 152 LYS A C 1
ATOM 1129 O O . LYS A 1 152 ? -13.980 4.789 4.439 1.00 65.56 152 LYS A O 1
ATOM 1134 N N . GLU A 1 153 ? -11.859 4.163 4.901 1.00 62.06 153 GLU A N 1
ATOM 1135 C CA . GLU A 1 153 ? -11.993 4.177 6.365 1.00 62.06 153 GLU A CA 1
ATOM 1136 C C . GLU A 1 153 ? -12.418 5.563 6.870 1.00 62.06 153 GLU A C 1
ATOM 1138 O O . GLU A 1 153 ? -13.387 5.688 7.613 1.00 62.06 153 GLU A O 1
ATOM 1143 N N . VAL A 1 154 ? -11.768 6.612 6.362 1.00 57.94 154 VAL A N 1
ATOM 1144 C CA . VAL A 1 154 ? -12.065 8.015 6.701 1.00 57.94 154 VAL A CA 1
ATOM 1145 C C . VAL A 1 154 ? -13.474 8.411 6.283 1.00 57.94 154 VAL A C 1
ATOM 1147 O O . VAL A 1 154 ? -14.134 9.169 6.976 1.00 57.94 154 VAL A O 1
ATOM 1150 N N . SER A 1 155 ? -13.944 7.913 5.137 1.00 56.34 155 SER A N 1
ATOM 1151 C CA . SER A 1 155 ? -15.301 8.200 4.664 1.00 56.34 155 SER A CA 1
ATOM 1152 C C . SER A 1 155 ? -16.395 7.452 5.436 1.00 56.34 155 SER A C 1
ATOM 1154 O O . SER A 1 155 ? -17.573 7.773 5.277 1.00 56.34 155 SER A O 1
ATOM 1156 N N . SER A 1 156 ? -16.019 6.430 6.213 1.00 53.81 156 SER A N 1
ATOM 1157 C CA . SER A 1 156 ? -16.929 5.610 7.019 1.00 53.81 156 SER A CA 1
ATOM 1158 C C . SER A 1 156 ? -16.899 5.907 8.522 1.00 53.81 156 SER A C 1
ATOM 1160 O O . SER A 1 156 ? -17.788 5.417 9.221 1.00 53.81 156 SER A O 1
ATOM 1162 N N . ALA A 1 157 ? -15.908 6.670 8.992 1.00 46.06 157 ALA A N 1
ATOM 1163 C CA . ALA A 1 157 ? -15.837 7.246 10.337 1.00 46.06 157 ALA A CA 1
ATOM 1164 C C . ALA A 1 157 ? -16.615 8.572 10.394 1.00 46.06 157 ALA A C 1
ATOM 1166 O O . ALA A 1 157 ? -17.333 8.784 11.398 1.00 46.06 157 ALA A O 1
#

Mean predicted aligned error: 10.21 Å

Secondary structure (DSSP, 8-state):
--S-SSSSSSS----HHHHHHHHHHHHHHHHHHHHHHHHHHHH--HHHHHHHHHHHHHHHHHT---TTHHHHHHHS-S--TTHHHHHHHHHHHHHHHHHHHHHHHHHTSS---HHHHHHHHHHHT-SS-GGGS-HHHHHHHHHHHHHHHHHHHHHH-

Organism: NCBI:txid1198449

Sequence (157 aa):
MSFERTVDSRVGPLDSATRAVLFSDLLSSVDIFVASVTASMVSSDERLLSVALTELEYLLGETVHLRDIEGSLRVLGEAGPGIYQILASLGPEGLRTLLASSIEALEGYGSPEPSLVAELARLHGWRVDPGVLDHRTSASAVLLTVAAAFLKEVSSA

Radius of gyration: 15.88 Å; Cα contacts (8 Å, |Δi|>4): 155; chains: 1; bounding box: 40×32×51 Å